Protein AF-A0A8J3JZS3-F1 (afdb_monomer_lite)

Foldseek 3Di:
DDPPDQPDPPFDALQLLVQLCVLVVHDLCRSCVQLVHDSVVNVVRVVCGRVDGDDPVSSVSVSVSLVPDDPSSVVSSVVRRPPPD

InterPro domains:
  IPR001387 Cro/C1-type, helix-turn-helix domain [PS50943] (18-73)
  IPR001387 Cro/C1-type, helix-turn-helix domain [cd00093] (18-67)
  IPR010982 Lambda repressor-like, DNA-binding domain superfamily [G3DSA:1.10.260.40] (17-79)
  IPR010982 Lambda repressor-like, DNA-binding domain superfamily [SSF47413] (18-67)

Structure (mmCIF, N/CA/C/O backbone):
data_AF-A0A8J3JZS3-F1
#
_entry.id   AF-A0A8J3JZS3-F1
#
loop_
_atom_site.group_PDB
_atom_site.id
_atom_site.type_symbol
_atom_site.label_atom_id
_atom_site.label_alt_id
_atom_site.label_comp_id
_atom_site.label_asym_id
_atom_site.label_entity_id
_atom_site.label_seq_id
_atom_site.pdbx_PDB_ins_code
_atom_site.Cartn_x
_atom_site.Cartn_y
_atom_site.Cartn_z
_atom_site.occupancy
_atom_site.B_iso_or_equiv
_atom_site.auth_seq_id
_atom_site.auth_comp_id
_atom_site.auth_asym_id
_atom_site.auth_atom_id
_atom_site.pdbx_PDB_model_num
ATOM 1 N N . MET A 1 1 ? -18.094 18.719 7.106 1.00 39.12 1 MET A N 1
ATOM 2 C CA . MET A 1 1 ? -18.044 17.625 6.116 1.00 39.12 1 MET A CA 1
ATOM 3 C C . MET A 1 1 ? -16.731 16.908 6.331 1.00 39.12 1 MET A C 1
ATOM 5 O O . MET A 1 1 ? -15.715 17.579 6.418 1.00 39.12 1 MET A O 1
ATOM 9 N N . ASP A 1 2 ? -16.833 15.604 6.567 1.00 40.75 2 ASP A N 1
ATOM 10 C CA . ASP A 1 2 ? -15.841 14.660 7.096 1.00 40.75 2 ASP A CA 1
ATOM 11 C C . ASP A 1 2 ? -14.367 15.007 6.794 1.00 40.75 2 ASP A C 1
ATOM 13 O O . ASP A 1 2 ? -13.897 14.857 5.665 1.00 40.75 2 ASP A O 1
ATOM 17 N N . SER A 1 3 ? -13.624 15.444 7.820 1.00 41.50 3 SER A N 1
ATOM 18 C CA . SER A 1 3 ? -12.158 15.429 7.787 1.00 41.50 3 SER A CA 1
ATOM 19 C C . SER A 1 3 ? -11.715 13.971 7.792 1.00 41.50 3 SER A C 1
ATOM 21 O O . SER A 1 3 ? -11.526 13.369 8.846 1.00 41.50 3 SER A O 1
ATOM 23 N N . THR A 1 4 ? -11.553 13.388 6.605 1.00 53.47 4 THR A N 1
ATOM 24 C CA . THR A 1 4 ? -10.710 12.203 6.444 1.00 53.47 4 THR A CA 1
ATOM 25 C C . THR A 1 4 ? -9.299 12.634 6.828 1.00 53.47 4 THR A C 1
ATOM 27 O O . THR A 1 4 ? -8.614 13.274 6.032 1.00 53.47 4 THR A O 1
ATOM 30 N N . ALA A 1 5 ? -8.890 12.351 8.067 1.00 53.03 5 ALA A N 1
ATOM 31 C CA . ALA A 1 5 ? -7.500 12.500 8.472 1.00 53.03 5 ALA A CA 1
ATOM 32 C C . ALA A 1 5 ? -6.617 11.781 7.433 1.00 53.03 5 ALA A C 1
ATOM 34 O O . ALA A 1 5 ? -6.965 10.667 7.016 1.00 53.03 5 ALA A O 1
ATOM 35 N N . PRO A 1 6 ? -5.526 12.404 6.953 1.00 53.84 6 PRO A N 1
ATOM 36 C CA . PRO A 1 6 ? -4.608 11.710 6.073 1.00 53.84 6 PRO A CA 1
ATOM 37 C C . PRO A 1 6 ? -4.037 10.535 6.865 1.00 53.84 6 PRO A C 1
ATOM 39 O O . PRO A 1 6 ? -3.413 10.715 7.908 1.00 53.84 6 PRO A O 1
ATOM 42 N N . LEU A 1 7 ? -4.309 9.319 6.395 1.00 59.12 7 LEU A N 1
ATOM 43 C CA . LEU A 1 7 ? -3.644 8.114 6.876 1.00 59.12 7 LEU A CA 1
ATOM 44 C C . LEU A 1 7 ? -2.218 8.155 6.325 1.00 59.12 7 LEU A C 1
ATOM 46 O O . LEU A 1 7 ? -1.905 7.480 5.349 1.00 59.12 7 LEU A O 1
ATOM 50 N N . THR A 1 8 ? -1.393 9.040 6.874 1.00 59.41 8 THR A N 1
ATOM 51 C CA . THR A 1 8 ? 0.004 9.158 6.482 1.00 59.41 8 THR A CA 1
ATOM 52 C C . THR A 1 8 ? 0.744 7.998 7.123 1.00 59.41 8 THR A C 1
ATOM 54 O O . THR A 1 8 ? 0.904 7.947 8.342 1.00 59.41 8 THR A O 1
ATOM 57 N N . VAL A 1 9 ? 1.165 7.040 6.305 1.00 66.56 9 VAL A N 1
ATOM 58 C CA . VAL A 1 9 ? 2.060 5.976 6.751 1.00 66.56 9 VAL A CA 1
ATOM 59 C C . VAL A 1 9 ? 3.424 6.621 6.973 1.00 66.56 9 VAL A C 1
ATOM 61 O O . VAL A 1 9 ? 4.054 7.077 6.028 1.00 66.56 9 VAL A O 1
ATOM 64 N N . VAL A 1 10 ? 3.871 6.703 8.228 1.00 73.88 10 VAL A N 1
ATOM 65 C CA . VAL A 1 10 ? 5.141 7.371 8.578 1.00 73.88 10 VAL A CA 1
ATOM 66 C C . VAL A 1 10 ? 6.342 6.640 7.968 1.00 73.88 10 VAL A C 1
ATOM 68 O O . VAL A 1 10 ? 7.346 7.266 7.633 1.00 73.88 10 VAL A O 1
ATOM 71 N N . LEU A 1 11 ? 6.232 5.319 7.798 1.00 84.12 11 LEU A N 1
ATOM 72 C CA . LEU A 1 11 ? 7.248 4.495 7.162 1.00 84.12 11 LEU A CA 1
ATOM 73 C C . LEU A 1 11 ? 6.608 3.302 6.455 1.00 84.12 11 LEU A C 1
ATOM 75 O O . LEU A 1 11 ? 5.944 2.483 7.090 1.00 84.12 11 LEU A O 1
ATOM 79 N N . TRP A 1 12 ? 6.837 3.175 5.149 1.00 93.00 12 TRP A N 1
ATOM 80 C CA . TRP A 1 12 ? 6.430 1.979 4.421 1.00 93.00 12 TRP A CA 1
ATOM 81 C C . TRP A 1 12 ? 7.413 0.841 4.697 1.00 93.00 12 TRP A C 1
ATOM 83 O O . TRP A 1 12 ? 8.611 0.977 4.456 1.00 93.00 12 TRP A O 1
ATOM 93 N N . THR A 1 13 ? 6.905 -0.306 5.136 1.00 94.56 13 THR A N 1
ATOM 94 C CA . THR A 1 13 ? 7.617 -1.587 5.115 1.00 94.56 13 THR A CA 1
ATOM 95 C C . THR A 1 13 ? 6.897 -2.571 4.194 1.00 94.56 13 THR A C 1
ATOM 97 O O . THR A 1 13 ? 5.862 -2.275 3.582 1.00 94.56 13 THR A O 1
ATOM 100 N N . GLY A 1 14 ? 7.432 -3.784 4.085 1.00 95.12 14 GLY A N 1
ATOM 101 C CA . GLY A 1 14 ? 6.761 -4.885 3.406 1.00 95.12 14 GLY A CA 1
ATOM 102 C C . GLY A 1 14 ? 5.381 -5.223 3.971 1.00 95.12 14 GLY A C 1
ATOM 103 O O . GLY A 1 14 ? 4.515 -5.700 3.233 1.00 95.12 14 GLY A O 1
ATOM 104 N N . VAL A 1 15 ? 5.151 -4.943 5.260 1.00 95.38 15 VAL A N 1
ATOM 105 C CA . VAL A 1 15 ? 3.848 -5.153 5.901 1.00 95.38 15 VAL A CA 1
ATOM 106 C C . VAL A 1 15 ? 2.819 -4.178 5.346 1.00 95.38 15 VAL A C 1
ATOM 108 O O . VAL A 1 15 ? 1.787 -4.617 4.838 1.00 95.38 15 VAL A O 1
ATOM 111 N N . GLU A 1 16 ? 3.105 -2.877 5.362 1.00 95.00 16 GLU A N 1
ATOM 112 C CA . GLU A 1 16 ? 2.169 -1.858 4.880 1.00 95.00 16 GLU A CA 1
ATOM 113 C C . GLU A 1 16 ? 1.912 -2.021 3.378 1.00 95.00 16 GLU A C 1
ATOM 115 O O . GLU A 1 16 ? 0.765 -1.926 2.936 1.00 95.00 16 GLU A O 1
ATOM 120 N N . ALA A 1 17 ? 2.936 -2.373 2.589 1.00 95.50 17 ALA A N 1
ATOM 121 C CA . ALA A 1 17 ? 2.771 -2.672 1.165 1.00 95.50 17 ALA A CA 1
ATOM 122 C C . ALA A 1 17 ? 1.797 -3.844 0.928 1.00 95.50 17 ALA A C 1
ATOM 124 O O . ALA A 1 17 ? 0.884 -3.743 0.099 1.00 95.50 17 ALA A O 1
ATOM 125 N N . ARG A 1 18 ? 1.931 -4.934 1.701 1.00 96.69 18 ARG A N 1
ATOM 126 C CA . ARG A 1 18 ? 1.013 -6.082 1.649 1.00 96.69 18 ARG A CA 1
ATOM 127 C C . ARG A 1 18 ? -0.406 -5.690 2.054 1.00 96.69 18 ARG A C 1
ATOM 129 O O . ARG A 1 18 ? -1.370 -6.116 1.411 1.00 96.69 18 ARG A O 1
ATOM 136 N N . VAL A 1 19 ? -0.544 -4.888 3.109 1.00 96.44 19 VAL A N 1
ATOM 137 C CA . VAL A 1 19 ? -1.840 -4.404 3.597 1.00 96.44 19 VAL A CA 1
ATOM 138 C C . VAL A 1 19 ? -2.518 -3.531 2.544 1.00 96.44 19 VAL A C 1
ATOM 140 O O . VAL A 1 19 ? -3.689 -3.760 2.244 1.00 96.44 19 VAL A O 1
ATOM 143 N N . LEU A 1 20 ? -1.802 -2.596 1.910 1.00 95.88 20 LEU A N 1
ATOM 144 C CA . LEU A 1 20 ? -2.346 -1.761 0.835 1.00 95.88 20 LEU A CA 1
ATOM 145 C C . LEU A 1 20 ? -2.830 -2.610 -0.344 1.00 95.88 20 LEU A C 1
ATOM 147 O O . LEU A 1 20 ? -3.939 -2.397 -0.848 1.00 95.88 20 LEU A O 1
ATOM 151 N N . ARG A 1 21 ? -2.053 -3.619 -0.753 1.00 97.44 21 ARG A N 1
ATOM 152 C CA . ARG A 1 21 ? -2.468 -4.552 -1.805 1.00 97.44 21 ARG A CA 1
ATOM 153 C C . ARG A 1 21 ? -3.738 -5.313 -1.427 1.00 97.44 21 ARG A C 1
ATOM 155 O O . ARG A 1 21 ? -4.665 -5.406 -2.237 1.00 97.44 21 ARG A O 1
ATOM 162 N N . ALA A 1 22 ? -3.786 -5.864 -0.215 1.00 97.00 22 ALA A N 1
ATOM 163 C CA . ALA A 1 22 ? -4.947 -6.590 0.289 1.00 97.00 22 ALA A CA 1
ATOM 164 C C . ALA A 1 22 ? -6.178 -5.673 0.384 1.00 97.00 22 ALA A C 1
ATOM 166 O O . ALA A 1 22 ? -7.271 -6.055 -0.039 1.00 97.00 22 ALA A O 1
ATOM 167 N N . ALA A 1 23 ? -5.991 -4.430 0.837 1.00 96.38 23 ALA A N 1
ATOM 168 C CA . ALA A 1 23 ? -7.037 -3.421 0.913 1.00 96.38 23 ALA A CA 1
ATOM 169 C C . ALA A 1 23 ? -7.621 -3.104 -0.473 1.00 96.38 23 ALA A C 1
ATOM 171 O O . ALA A 1 23 ? -8.845 -3.042 -0.629 1.00 96.38 23 ALA A O 1
ATOM 172 N N . LYS A 1 24 ? -6.756 -3.001 -1.491 1.00 95.94 24 LYS A N 1
ATOM 173 C CA . LYS A 1 24 ? -7.118 -2.845 -2.911 1.00 95.94 24 LYS A CA 1
ATOM 174 C C . LYS A 1 24 ? -7.655 -4.120 -3.573 1.00 95.94 24 LYS A C 1
ATOM 176 O O . LYS A 1 24 ? -8.151 -4.037 -4.692 1.00 95.94 24 LYS A O 1
ATOM 181 N N . ARG A 1 25 ? -7.591 -5.278 -2.901 1.00 96.81 25 ARG A N 1
ATOM 182 C CA . ARG A 1 25 ? -7.971 -6.606 -3.429 1.00 96.81 25 ARG A CA 1
A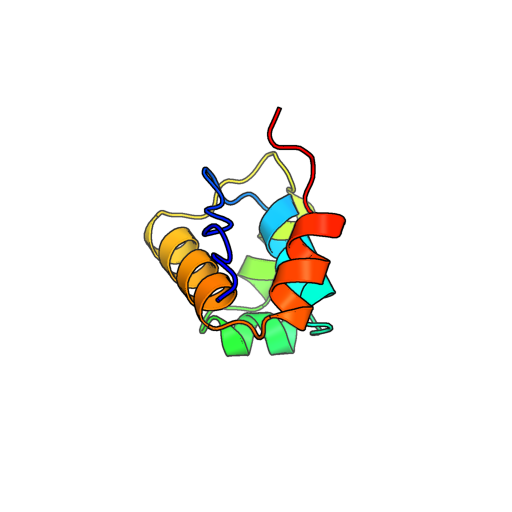TOM 183 C C . ARG A 1 25 ? -7.242 -6.973 -4.728 1.00 96.81 25 ARG A C 1
ATOM 185 O O . ARG A 1 25 ? -7.809 -7.612 -5.609 1.00 96.81 25 ARG A O 1
ATOM 192 N N . MET A 1 26 ? -5.979 -6.569 -4.846 1.00 97.25 26 MET A N 1
ATOM 193 C CA . MET A 1 26 ? -5.158 -6.833 -6.028 1.00 97.25 26 MET A CA 1
ATOM 194 C C . MET A 1 26 ? -4.261 -8.061 -5.833 1.00 97.25 26 MET A C 1
ATOM 196 O O . MET A 1 26 ? -3.785 -8.358 -4.731 1.00 97.25 26 MET A O 1
ATOM 200 N N . SER A 1 27 ? -3.986 -8.770 -6.928 1.00 97.81 27 SER A N 1
ATOM 201 C CA . SER A 1 27 ? -2.878 -9.729 -6.971 1.00 97.81 27 SER A CA 1
ATOM 202 C C . SER A 1 27 ? -1.540 -8.983 -6.922 1.00 97.81 27 SER A C 1
ATOM 204 O O . SER A 1 27 ? -1.480 -7.789 -7.208 1.00 97.81 27 SER A O 1
ATOM 206 N N . VAL A 1 28 ? -0.447 -9.675 -6.587 1.00 97.19 28 VAL A N 1
ATOM 207 C CA . VAL A 1 28 ? 0.899 -9.066 -6.577 1.00 97.19 28 VAL A CA 1
ATOM 208 C C . VAL A 1 28 ? 1.262 -8.482 -7.945 1.00 97.19 28 VAL A C 1
ATOM 210 O O . VAL A 1 28 ? 1.839 -7.403 -8.011 1.00 97.19 28 VAL A O 1
ATOM 213 N N . ARG A 1 29 ? 0.878 -9.157 -9.039 1.00 97.50 29 ARG A N 1
ATOM 214 C CA . ARG A 1 29 ? 1.118 -8.674 -10.407 1.00 97.50 29 ARG A CA 1
ATOM 215 C C . ARG A 1 29 ? 0.341 -7.391 -10.697 1.00 97.50 29 ARG A C 1
ATOM 217 O O . ARG A 1 29 ? 0.964 -6.389 -11.016 1.00 97.50 29 ARG A O 1
ATOM 224 N N . ALA A 1 30 ? -0.973 -7.404 -10.473 1.00 97.94 30 ALA A N 1
ATOM 225 C CA . ALA A 1 30 ? -1.822 -6.238 -10.717 1.00 97.94 30 ALA A CA 1
ATOM 226 C C . ALA A 1 30 ? -1.419 -5.036 -9.848 1.00 97.94 30 ALA A C 1
ATOM 228 O O . ALA A 1 30 ? -1.470 -3.892 -10.289 1.00 97.94 30 ALA A O 1
ATOM 229 N N . PHE A 1 31 ? -0.989 -5.291 -8.611 1.00 97.94 31 PHE A N 1
ATOM 230 C CA . PHE A 1 31 ? -0.494 -4.243 -7.731 1.00 97.94 31 PHE A CA 1
ATOM 231 C C . PHE A 1 31 ? 0.842 -3.678 -8.213 1.00 97.94 31 PHE A C 1
ATOM 233 O O . PHE A 1 31 ? 1.006 -2.467 -8.256 1.00 97.94 31 PHE A O 1
ATOM 240 N N . ALA A 1 32 ? 1.774 -4.528 -8.643 1.00 97.75 32 ALA A N 1
ATOM 241 C CA . ALA A 1 32 ? 3.042 -4.075 -9.202 1.00 97.75 32 ALA A CA 1
ATOM 242 C C . ALA A 1 32 ? 2.851 -3.237 -10.477 1.00 97.75 32 ALA A C 1
ATOM 244 O O . ALA 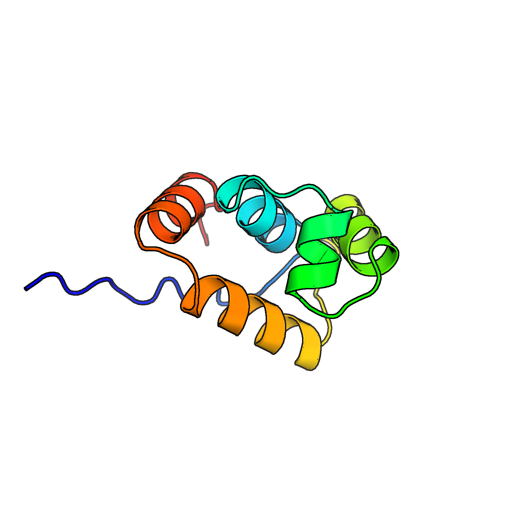A 1 32 ? 3.474 -2.187 -10.608 1.00 97.75 32 ALA A O 1
ATOM 245 N N . GLU A 1 33 ? 1.935 -3.646 -11.360 1.00 97.81 33 GLU A N 1
ATOM 246 C CA . GLU A 1 33 ? 1.537 -2.862 -12.535 1.00 97.81 33 GLU A CA 1
ATOM 247 C C . GLU A 1 33 ? 0.938 -1.509 -12.135 1.00 97.81 33 GLU A C 1
ATOM 249 O O . GLU A 1 33 ? 1.317 -0.484 -12.694 1.00 97.81 33 GLU A O 1
ATOM 254 N N . HIS A 1 34 ? 0.069 -1.482 -11.119 1.00 96.75 34 HIS A N 1
ATOM 255 C CA . HIS A 1 34 ? -0.507 -0.243 -10.593 1.00 96.75 34 HIS A CA 1
ATOM 256 C C . HIS A 1 34 ? 0.551 0.719 -10.026 1.00 96.75 34 HIS A C 1
ATOM 258 O O . HIS A 1 34 ? 0.414 1.930 -10.178 1.00 96.75 34 HIS A O 1
ATOM 264 N N . LEU A 1 35 ? 1.602 0.191 -9.393 1.00 96.00 35 LEU A N 1
ATOM 265 C CA . LEU A 1 35 ? 2.716 0.982 -8.861 1.00 96.00 35 LEU A CA 1
ATOM 266 C C . LEU A 1 35 ? 3.783 1.326 -9.919 1.00 96.00 35 LEU A C 1
ATOM 268 O O . LEU A 1 35 ? 4.659 2.142 -9.648 1.00 96.00 35 LEU A O 1
ATOM 272 N N . GLY A 1 36 ? 3.756 0.699 -11.100 1.00 96.44 36 GLY A N 1
ATOM 273 C CA . GLY A 1 36 ? 4.807 0.848 -12.112 1.00 96.44 36 GLY A CA 1
ATOM 274 C C . GLY A 1 36 ? 6.144 0.202 -11.721 1.00 96.44 36 GLY A C 1
ATOM 275 O O . GLY A 1 36 ? 7.202 0.666 -12.142 1.00 96.44 36 GLY A O 1
ATOM 276 N N . VAL A 1 37 ? 6.117 -0.861 -10.909 1.00 95.94 37 VAL A N 1
ATOM 277 C CA . VAL A 1 37 ? 7.316 -1.576 -10.433 1.00 95.94 37 VAL A CA 1
ATOM 278 C C . VAL A 1 37 ? 7.300 -3.041 -10.870 1.00 95.94 37 VAL A C 1
ATOM 280 O O . VAL A 1 37 ? 6.277 -3.589 -11.274 1.00 95.94 37 VAL A O 1
ATOM 283 N N . ALA A 1 38 ? 8.437 -3.729 -10.758 1.00 97.19 38 ALA A N 1
ATOM 284 C CA . ALA A 1 38 ? 8.490 -5.161 -11.036 1.00 97.19 38 ALA A CA 1
ATOM 285 C C . ALA A 1 38 ? 7.739 -5.974 -9.961 1.00 97.19 38 ALA A C 1
ATOM 287 O O . ALA A 1 38 ? 7.929 -5.767 -8.763 1.00 97.19 38 ALA A O 1
ATOM 288 N N . ALA A 1 39 ? 6.970 -6.992 -10.366 1.00 97.31 39 ALA A N 1
ATOM 289 C CA . ALA A 1 39 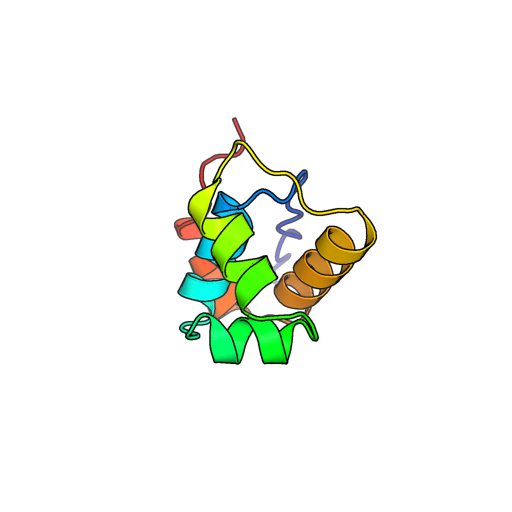? 6.261 -7.882 -9.432 1.00 97.31 39 ALA A CA 1
ATOM 290 C C . ALA A 1 39 ? 7.194 -8.600 -8.437 1.00 97.31 39 ALA A C 1
ATOM 292 O O . ALA A 1 39 ? 6.798 -8.893 -7.306 1.00 97.31 39 ALA A O 1
ATOM 293 N N . ARG A 1 40 ? 8.453 -8.846 -8.830 1.00 97.31 40 ARG A N 1
ATOM 294 C CA . ARG A 1 40 ? 9.489 -9.387 -7.937 1.00 97.31 40 ARG A CA 1
ATOM 295 C C . ARG A 1 40 ? 9.810 -8.430 -6.791 1.00 97.31 40 ARG A C 1
ATOM 297 O O . ARG A 1 40 ? 10.021 -8.895 -5.681 1.00 97.31 40 ARG A O 1
ATOM 304 N N . THR A 1 41 ? 9.816 -7.124 -7.049 1.00 96.56 41 THR A N 1
ATOM 305 C CA . THR A 1 41 ? 10.065 -6.096 -6.034 1.00 96.56 41 THR A CA 1
ATOM 306 C C . THR A 1 41 ? 8.971 -6.116 -4.971 1.00 96.56 41 THR A C 1
ATOM 308 O O . THR A 1 41 ? 9.282 -6.194 -3.789 1.00 96.56 41 THR A O 1
ATOM 311 N N . VAL A 1 42 ? 7.700 -6.163 -5.386 1.00 96.94 42 VAL A N 1
ATOM 312 C CA . VAL A 1 42 ? 6.569 -6.298 -4.452 1.00 96.94 42 VAL A CA 1
ATOM 313 C C . VAL A 1 42 ? 6.655 -7.612 -3.676 1.00 96.94 42 VAL A C 1
ATOM 315 O O . VAL A 1 42 ? 6.531 -7.612 -2.459 1.00 96.94 42 VAL A O 1
ATOM 318 N N . SER A 1 43 ? 6.922 -8.729 -4.359 1.00 97.50 43 SER A N 1
ATOM 319 C CA . SER A 1 43 ? 7.051 -10.041 -3.702 1.00 97.50 43 SER A CA 1
ATOM 320 C C . SER A 1 43 ? 8.169 -10.053 -2.656 1.00 97.50 43 SER A C 1
ATOM 322 O O . SER A 1 43 ? 7.997 -10.616 -1.581 1.00 97.50 43 SER A O 1
ATOM 324 N N . TYR A 1 44 ? 9.304 -9.422 -2.968 1.00 97.19 44 TYR A N 1
ATOM 325 C CA . TYR A 1 44 ? 10.424 -9.270 -2.046 1.00 97.19 44 TYR A CA 1
ATOM 326 C C . TYR A 1 44 ? 10.025 -8.439 -0.826 1.00 97.19 44 TYR A C 1
ATOM 328 O O . TYR A 1 44 ? 10.276 -8.864 0.297 1.00 97.19 44 TYR A O 1
ATOM 336 N N . TRP A 1 45 ? 9.323 -7.318 -1.025 1.00 96.50 45 TRP A N 1
ATOM 337 C CA . TRP A 1 45 ? 8.818 -6.528 0.093 1.00 96.50 45 TRP A CA 1
ATOM 338 C C . TRP A 1 45 ? 7.916 -7.351 1.014 1.00 96.50 45 TRP A C 1
ATOM 340 O O . TRP A 1 45 ? 8.171 -7.433 2.210 1.00 96.50 45 TRP A O 1
ATOM 350 N N . GLU A 1 46 ? 6.902 -8.018 0.459 1.00 95.81 46 GLU A N 1
ATOM 351 C CA . GLU A 1 46 ? 5.950 -8.803 1.257 1.00 95.81 46 GLU A CA 1
ATOM 352 C C . GLU A 1 46 ? 6.597 -9.993 1.980 1.00 95.81 46 GLU A C 1
ATOM 354 O O . GLU A 1 46 ? 6.099 -10.400 3.030 1.00 95.81 46 GLU A O 1
ATOM 359 N N . SER A 1 47 ? 7.683 -10.541 1.427 1.00 96.88 47 SER A N 1
ATOM 360 C CA . SER A 1 47 ? 8.464 -11.624 2.035 1.00 96.88 47 SER A CA 1
ATOM 361 C C . SER A 1 47 ? 9.271 -11.144 3.241 1.00 96.88 47 SER A C 1
ATOM 363 O O . SER A 1 47 ? 9.282 -11.807 4.273 1.00 96.88 47 SER A O 1
ATOM 365 N N . GLU A 1 48 ? 9.935 -9.994 3.126 1.00 96.94 48 GLU A N 1
ATOM 366 C CA . GLU A 1 48 ? 10.788 -9.454 4.193 1.00 96.94 48 GLU A CA 1
ATOM 367 C C . GLU A 1 48 ? 9.992 -8.700 5.274 1.00 96.94 48 GLU A C 1
ATOM 369 O O . GLU A 1 48 ? 10.475 -8.501 6.391 1.00 96.94 48 GLU A O 1
ATOM 374 N N . GLY A 1 49 ? 8.752 -8.293 4.979 1.00 94.12 49 GLY A N 1
ATOM 375 C CA . GLY A 1 49 ? 7.843 -7.695 5.955 1.00 94.12 49 GLY A CA 1
ATOM 376 C C . GLY A 1 49 ? 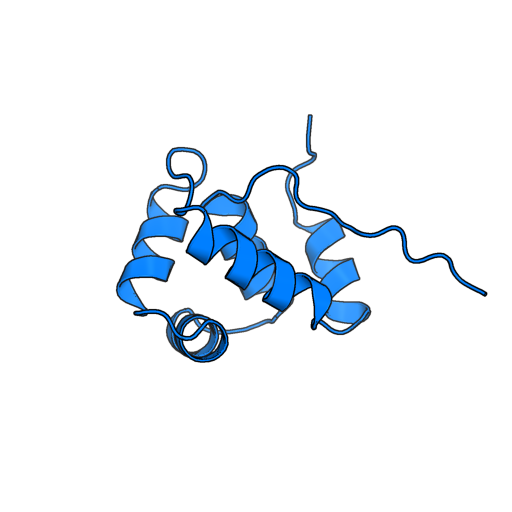8.441 -6.451 6.618 1.00 94.12 49 GLY A C 1
ATOM 377 O O . GLY A 1 49 ? 8.782 -5.491 5.936 1.00 94.12 49 GLY A O 1
ATOM 378 N N . ARG A 1 50 ? 8.580 -6.461 7.951 1.00 93.56 50 ARG A N 1
ATOM 379 C CA . ARG A 1 50 ? 9.146 -5.333 8.719 1.00 93.56 50 ARG A CA 1
ATOM 380 C C . ARG A 1 50 ? 10.662 -5.169 8.545 1.00 93.56 50 ARG A C 1
ATOM 382 O O . ARG A 1 50 ? 11.192 -4.132 8.917 1.00 93.56 50 ARG A O 1
ATOM 389 N N . GLN A 1 51 ? 11.363 -6.178 8.020 1.00 94.00 51 GLN A N 1
ATOM 390 C CA . GLN A 1 51 ? 12.824 -6.137 7.860 1.00 94.00 51 GLN A CA 1
ATOM 391 C C . GLN A 1 51 ? 13.270 -5.315 6.648 1.00 94.00 51 GLN A C 1
ATOM 393 O O . GLN A 1 51 ? 14.451 -5.000 6.516 1.00 94.00 51 GLN A O 1
ATOM 398 N N . ILE A 1 52 ? 12.335 -4.972 5.760 1.00 94.88 52 ILE A N 1
ATOM 399 C CA . ILE A 1 52 ? 12.614 -4.184 4.568 1.00 94.88 52 ILE A CA 1
ATOM 400 C C . ILE A 1 52 ? 11.882 -2.853 4.616 1.00 94.88 52 ILE A C 1
ATOM 402 O O . ILE A 1 52 ? 10.680 -2.775 4.874 1.00 94.88 52 ILE A O 1
ATOM 406 N N . THR A 1 53 ? 12.618 -1.820 4.242 1.00 95.00 53 THR A N 1
ATOM 407 C CA . THR A 1 53 ? 12.083 -0.494 3.972 1.00 95.00 53 THR A CA 1
ATOM 408 C C . THR A 1 53 ? 12.315 -0.202 2.491 1.00 95.00 53 THR A C 1
ATOM 410 O O . THR A 1 53 ? 13.473 -0.191 2.054 1.00 95.00 53 THR A O 1
ATOM 413 N N . PRO A 1 54 ? 11.266 0.008 1.671 1.00 93.06 54 PRO A N 1
ATOM 414 C CA . PRO A 1 54 ? 11.434 0.418 0.288 1.00 93.06 54 PRO A CA 1
ATOM 415 C C . PRO A 1 54 ? 12.238 1.718 0.190 1.00 93.06 54 PRO A C 1
ATOM 417 O O . PRO A 1 54 ? 12.193 2.584 1.068 1.00 93.06 54 PRO A O 1
ATOM 420 N N . ARG A 1 55 ? 12.977 1.862 -0.914 1.00 93.25 55 ARG A N 1
ATOM 421 C CA . ARG A 1 55 ? 13.737 3.084 -1.214 1.00 93.25 55 ARG A CA 1
ATOM 422 C C . ARG A 1 55 ? 12.807 4.310 -1.245 1.00 93.25 55 ARG A C 1
ATOM 424 O O . ARG A 1 55 ? 11.630 4.137 -1.558 1.00 93.25 55 ARG A O 1
ATOM 431 N N . PRO A 1 56 ? 13.319 5.531 -1.009 1.00 91.94 56 PRO A N 1
ATOM 432 C CA . PRO A 1 56 ? 12.495 6.742 -0.937 1.00 91.94 56 PRO A CA 1
ATOM 433 C C . PRO A 1 56 ? 11.542 6.936 -2.125 1.00 91.94 56 PRO A C 1
ATOM 435 O O . PRO A 1 56 ? 10.361 7.195 -1.918 1.00 91.94 56 PRO A O 1
ATOM 438 N N . ASP A 1 57 ? 12.006 6.707 -3.359 1.00 92.75 57 ASP A N 1
ATOM 439 C CA . ASP A 1 57 ? 11.162 6.802 -4.561 1.00 92.75 57 ASP A CA 1
ATOM 440 C C . ASP A 1 57 ? 9.968 5.832 -4.526 1.00 92.75 57 ASP A C 1
ATOM 442 O O . ASP A 1 57 ? 8.869 6.152 -4.968 1.00 92.75 57 ASP A O 1
ATOM 446 N N . MET A 1 58 ? 10.174 4.640 -3.964 1.00 94.12 58 MET A N 1
ATOM 447 C CA . MET A 1 58 ? 9.145 3.608 -3.847 1.00 94.12 58 MET A CA 1
ATOM 448 C C . MET A 1 58 ? 8.157 3.916 -2.724 1.00 94.12 58 MET A C 1
ATOM 450 O O . MET A 1 58 ? 6.975 3.621 -2.872 1.00 94.12 58 MET A O 1
ATOM 454 N N . GLN A 1 59 ? 8.618 4.533 -1.631 1.00 94.62 59 GLN A N 1
ATOM 455 C CA . GLN A 1 59 ? 7.720 5.023 -0.583 1.00 94.62 59 GLN A CA 1
ATOM 456 C C . GLN A 1 59 ? 6.789 6.100 -1.138 1.00 94.62 59 GLN A C 1
ATOM 458 O O . GLN A 1 59 ? 5.580 5.956 -1.022 1.00 94.62 59 GLN A O 1
ATOM 463 N N . ALA A 1 60 ? 7.323 7.072 -1.887 1.00 92.69 60 ALA A N 1
ATOM 464 C CA . ALA A 1 60 ? 6.509 8.100 -2.537 1.00 92.69 60 ALA A CA 1
ATOM 465 C C . ALA A 1 60 ? 5.465 7.517 -3.515 1.00 92.69 60 ALA A C 1
ATOM 467 O O . ALA A 1 60 ? 4.343 8.018 -3.613 1.00 92.69 60 ALA A O 1
ATOM 468 N N . ILE A 1 61 ? 5.805 6.438 -4.231 1.00 95.00 61 ILE A N 1
ATOM 469 C CA . ILE A 1 61 ? 4.857 5.709 -5.089 1.00 95.00 61 ILE A CA 1
ATOM 470 C C . ILE A 1 61 ? 3.744 5.050 -4.255 1.00 95.00 61 ILE A C 1
ATOM 472 O O . ILE A 1 61 ? 2.572 5.116 -4.635 1.00 95.00 61 ILE A O 1
ATOM 476 N N . LEU A 1 62 ? 4.090 4.423 -3.129 1.00 95.12 62 LEU A N 1
ATOM 477 C CA . LEU A 1 62 ? 3.128 3.782 -2.228 1.00 95.12 62 LEU A CA 1
ATOM 478 C C . LEU A 1 62 ? 2.214 4.808 -1.542 1.00 95.12 62 LEU A C 1
ATOM 480 O O . LEU A 1 62 ? 1.001 4.592 -1.504 1.00 95.12 62 LEU A O 1
ATOM 484 N N . ASP A 1 63 ? 2.761 5.945 -1.107 1.00 94.25 63 ASP A N 1
ATOM 485 C CA . ASP A 1 63 ? 1.991 7.083 -0.600 1.00 94.25 63 ASP A CA 1
ATOM 486 C C . ASP A 1 63 ? 0.966 7.535 -1.632 1.00 94.25 63 ASP A C 1
ATOM 488 O O . ASP A 1 63 ? -0.237 7.502 -1.371 1.00 94.25 63 ASP A O 1
ATOM 492 N N . ARG A 1 64 ? 1.402 7.801 -2.868 1.00 93.81 64 ARG A N 1
ATOM 493 C CA . ARG A 1 64 ? 0.491 8.209 -3.942 1.00 93.81 64 ARG A CA 1
ATOM 494 C C . ARG A 1 64 ? -0.565 7.145 -4.254 1.00 93.81 64 ARG A C 1
ATOM 496 O O . ARG A 1 64 ? -1.702 7.472 -4.607 1.00 93.81 64 ARG A O 1
ATOM 503 N N . ALA A 1 65 ? -0.231 5.862 -4.134 1.00 94.81 65 ALA A N 1
ATOM 504 C CA . ALA A 1 65 ? -1.178 4.765 -4.321 1.00 94.81 65 ALA A CA 1
ATOM 505 C C . ALA A 1 65 ? -2.214 4.670 -3.183 1.00 94.81 65 ALA A C 1
ATOM 507 O O . ALA A 1 65 ? -3.356 4.254 -3.426 1.00 94.81 65 ALA A O 1
ATOM 508 N N . LEU A 1 66 ? -1.856 5.052 -1.955 1.00 93.31 66 LEU A N 1
ATOM 509 C CA . LEU A 1 66 ? -2.781 5.177 -0.827 1.00 93.31 66 LEU A CA 1
ATOM 510 C C . LEU A 1 66 ? -3.633 6.452 -0.945 1.00 93.31 66 LEU A C 1
ATOM 512 O O . LEU A 1 66 ? -4.856 6.395 -0.804 1.00 93.31 66 LEU A O 1
ATOM 516 N N . GLU A 1 67 ? -3.023 7.579 -1.306 1.00 91.94 67 GLU A N 1
ATOM 517 C CA . GLU A 1 67 ? -3.694 8.859 -1.548 1.00 91.94 67 GLU A CA 1
ATOM 518 C C . GLU A 1 67 ? -4.660 8.800 -2.736 1.00 91.94 67 GLU A C 1
ATOM 520 O O . GLU A 1 67 ? -5.729 9.391 -2.706 1.00 91.94 67 GLU A O 1
ATOM 525 N N . SER A 1 68 ? -4.365 8.054 -3.794 1.00 92.38 68 SER A N 1
ATOM 526 C CA . SER A 1 68 ? -5.309 7.879 -4.911 1.00 92.38 68 SER A CA 1
ATOM 527 C C . SER A 1 68 ? -6.381 6.818 -4.637 1.00 92.38 68 SER A C 1
ATOM 529 O O . SER A 1 68 ? -7.303 6.637 -5.433 1.00 92.38 68 SER A O 1
ATOM 531 N N . ALA A 1 69 ? -6.288 6.091 -3.518 1.00 93.94 69 ALA A N 1
ATOM 532 C CA . ALA A 1 69 ? -7.247 5.055 -3.177 1.00 93.94 69 ALA A CA 1
ATOM 533 C C . ALA A 1 69 ? -8.621 5.635 -2.815 1.00 93.94 69 ALA A C 1
ATOM 535 O O . ALA A 1 69 ? -8.726 6.678 -2.168 1.00 93.94 69 ALA A O 1
ATOM 536 N N . THR A 1 70 ? -9.676 4.897 -3.168 1.00 94.25 70 THR A N 1
ATOM 537 C CA . THR A 1 70 ? -11.048 5.216 -2.756 1.00 94.25 70 THR A CA 1
ATOM 538 C C . THR A 1 70 ? -11.183 5.195 -1.234 1.00 94.25 70 THR A C 1
ATOM 540 O O . THR A 1 70 ? -10.453 4.482 -0.541 1.00 94.25 70 THR A O 1
ATOM 543 N N . THR A 1 71 ? -12.165 5.924 -0.704 1.00 92.56 71 THR A N 1
ATOM 544 C CA . THR A 1 71 ? -12.434 5.987 0.742 1.00 92.56 71 THR A CA 1
ATOM 545 C C . THR A 1 71 ? -12.612 4.602 1.366 1.00 92.56 71 THR A C 1
ATOM 547 O O . THR A 1 71 ? -12.092 4.343 2.446 1.00 92.56 71 THR A O 1
ATOM 550 N N . GLU A 1 72 ? -13.279 3.680 0.668 1.00 93.50 72 GLU A N 1
ATOM 551 C CA . GLU A 1 72 ? -13.452 2.287 1.103 1.00 93.50 72 GLU A CA 1
ATOM 552 C C . GLU A 1 72 ? -12.109 1.548 1.232 1.00 93.50 72 GLU A C 1
ATOM 554 O O . GLU A 1 72 ? -11.863 0.856 2.218 1.00 93.50 72 GLU A O 1
ATOM 559 N N . VAL A 1 73 ? -11.201 1.723 0.266 1.00 94.62 73 VAL A N 1
ATOM 560 C CA . VAL A 1 73 ? -9.865 1.116 0.330 1.00 94.62 73 VAL A CA 1
ATOM 561 C C . VAL A 1 73 ? -9.052 1.717 1.471 1.00 94.62 73 VAL A C 1
ATOM 563 O O . VAL A 1 73 ? -8.412 0.966 2.200 1.00 94.62 73 VAL A O 1
ATOM 566 N N . ARG A 1 74 ? -9.100 3.040 1.664 1.00 93.12 74 ARG A N 1
ATOM 567 C CA . ARG A 1 74 ? -8.407 3.707 2.777 1.00 93.12 74 ARG A CA 1
ATOM 568 C C . ARG A 1 74 ? -8.929 3.244 4.139 1.00 93.12 74 ARG A C 1
ATOM 570 O O . ARG A 1 74 ? -8.130 2.959 5.022 1.00 93.12 74 ARG A O 1
ATOM 577 N N . ARG A 1 75 ? -10.250 3.089 4.298 1.00 92.19 75 ARG A N 1
ATOM 578 C CA . ARG A 1 75 ? -10.849 2.522 5.521 1.00 92.19 75 ARG A CA 1
ATOM 579 C C . ARG A 1 75 ? -10.362 1.103 5.776 1.00 92.19 75 ARG A C 1
ATOM 581 O O . ARG A 1 75 ? -9.942 0.792 6.882 1.00 92.19 75 ARG A O 1
ATOM 588 N N . ARG A 1 76 ? -10.369 0.250 4.751 1.00 93.44 76 ARG A N 1
ATOM 589 C CA . ARG A 1 76 ? -9.864 -1.122 4.878 1.00 93.44 76 ARG A CA 1
ATOM 590 C C . ARG A 1 76 ? -8.373 -1.160 5.201 1.00 93.44 76 ARG A C 1
ATOM 592 O O . ARG A 1 76 ? -7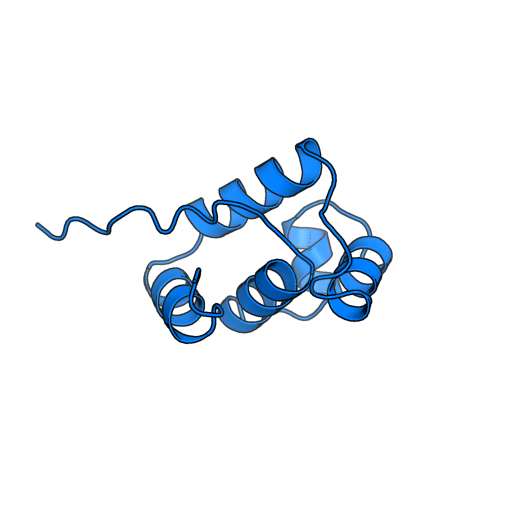.963 -1.996 5.990 1.00 93.44 76 ARG A O 1
ATOM 599 N N . PHE A 1 77 ? -7.585 -0.265 4.608 1.00 93.44 77 PHE A N 1
ATOM 600 C CA . PHE A 1 77 ? -6.172 -0.108 4.934 1.00 93.44 77 PHE A CA 1
ATOM 601 C C . PHE A 1 77 ? -5.991 0.246 6.413 1.00 93.44 77 PHE A C 1
ATOM 603 O O . PHE A 1 77 ? -5.281 -0.474 7.096 1.00 93.44 77 PHE A O 1
ATOM 610 N N . ALA A 1 78 ? -6.697 1.257 6.930 1.00 90.19 78 ALA A N 1
ATOM 611 C CA . ALA A 1 78 ? -6.628 1.634 8.346 1.00 90.19 78 ALA A CA 1
ATOM 612 C C . ALA A 1 78 ? -7.025 0.500 9.306 1.00 90.19 78 ALA A C 1
ATOM 614 O O . ALA A 1 78 ? -6.443 0.376 10.370 1.00 90.19 78 ALA A O 1
ATOM 615 N N . LEU A 1 79 ? -8.000 -0.336 8.929 1.00 90.12 79 LEU A N 1
ATOM 616 C CA . LEU A 1 79 ? -8.441 -1.477 9.744 1.00 90.12 79 LEU A CA 1
ATOM 617 C C . LEU A 1 79 ? -7.459 -2.659 9.747 1.00 90.12 79 LEU A C 1
ATOM 619 O O . LEU A 1 79 ? -7.546 -3.518 10.618 1.00 90.12 79 LEU A O 1
ATOM 623 N N . LEU A 1 80 ? -6.606 -2.762 8.726 1.00 89.19 80 LEU A N 1
ATOM 624 C CA . LEU A 1 80 ? -5.691 -3.890 8.525 1.00 89.19 80 LEU A CA 1
ATOM 625 C C . LEU A 1 80 ? -4.228 -3.523 8.782 1.00 89.19 80 LEU A C 1
ATOM 627 O O . LEU A 1 80 ? -3.400 -4.423 8.934 1.00 89.19 80 LEU A O 1
ATOM 631 N N . ALA A 1 81 ? -3.895 -2.234 8.739 1.00 83.94 81 ALA A N 1
ATOM 632 C CA . ALA A 1 81 ? -2.560 -1.752 9.030 1.00 83.94 81 ALA A CA 1
ATOM 633 C C . ALA A 1 81 ? -2.247 -2.068 10.496 1.00 83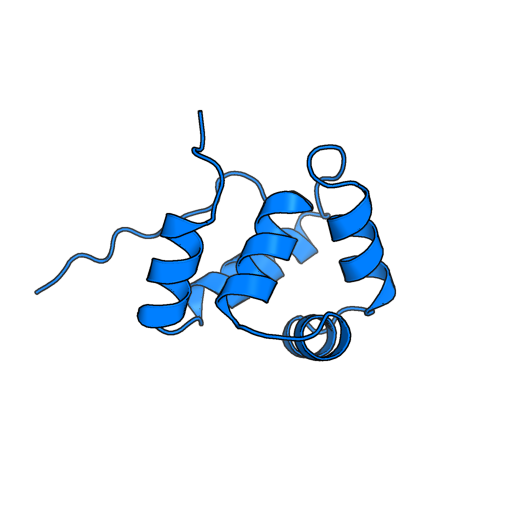.94 81 ALA A C 1
ATOM 635 O O . ALA A 1 81 ? -3.131 -1.924 11.343 1.00 83.94 81 ALA A O 1
ATOM 636 N N . PRO A 1 82 ? -1.028 -2.539 10.804 1.00 73.88 82 PRO A N 1
ATOM 637 C CA . PRO A 1 82 ? -0.626 -2.676 12.195 1.00 73.88 82 PRO A CA 1
ATOM 638 C C . PRO A 1 82 ? -0.741 -1.309 12.878 1.00 73.88 82 PRO A C 1
ATOM 640 O O . PRO A 1 82 ? -0.416 -0.298 12.249 1.00 73.88 82 PRO A O 1
ATOM 643 N N . ASP A 1 83 ? -1.185 -1.281 14.139 1.00 61.88 83 ASP A N 1
ATOM 644 C CA . ASP A 1 83 ? -1.080 -0.075 14.959 1.00 61.88 83 ASP A CA 1
ATOM 645 C C . ASP A 1 83 ? 0.355 0.450 14.845 1.00 61.88 83 ASP A C 1
ATOM 647 O O . ASP A 1 83 ? 1.331 -0.292 15.015 1.00 61.88 83 ASP A O 1
ATOM 651 N N . ALA A 1 84 ? 0.470 1.717 14.449 1.00 51.03 84 ALA A N 1
ATOM 652 C CA . ALA A 1 84 ? 1.724 2.444 14.494 1.00 51.03 84 ALA A CA 1
ATOM 653 C C . ALA A 1 84 ? 1.998 2.767 15.968 1.00 51.03 84 ALA A C 1
ATOM 655 O O . ALA A 1 84 ? 1.760 3.889 16.408 1.00 51.03 84 ALA A O 1
ATOM 656 N N . GLU A 1 85 ? 2.382 1.747 16.736 1.00 36.38 85 GLU A N 1
ATOM 657 C CA . GLU A 1 85 ? 2.978 1.925 18.063 1.00 36.38 85 GLU A CA 1
ATOM 658 C C . GLU A 1 85 ? 4.359 2.580 17.952 1.00 36.38 85 GLU A C 1
ATOM 660 O O . GLU A 1 85 ? 5.153 2.165 17.070 1.00 36.38 85 GLU A O 1
#

pLDDT: mean 88.13, std 15.85, range [36.38, 97.94]

Secondary structure (DSSP, 8-state):
---------SS--HHHHHHHHHHTT--HHHHHHHHTS-HHHHHHHHHHGGG----HHHHHHHHHHHHTS-HHHHHHHHHHSPP--

Radius of gyration: 12.11 Å; chains: 1; bounding box: 32×29×31 Å

Organism: NCBI:txid310353

Sequence (85 aa):
MDSTAPLTVVLWTGVEARVLRAAKRMSVRAFAEHLGVAARTVSYWESEGRQITPRPDMQAILDRALESATTEVRRRFALLAPDAE